Protein AF-B5GE64-F1 (afdb_monomer)

Radius of gyration: 20.35 Å; Cα contacts (8 Å, |Δi|>4): 55; chains: 1; bounding box: 39×46×58 Å

pLDDT: mean 70.18, std 21.41, range [35.0, 95.0]

Sequence (95 aa):
MPVWLAEFDVSDWYVRDPDDELEVRYARIQWATARRVWTEGGDAEAHRQPPSWWASDSPDPYPGPTSTRPRSEQAAQGLPCPPPRVVRARPIKSR

Structure (mmCIF, N/CA/C/O backbone):
data_AF-B5GE64-F1
#
_entry.id   AF-B5GE64-F1
#
loop_
_atom_site.group_PDB
_atom_site.id
_atom_site.type_symbol
_atom_site.label_atom_id
_atom_site.label_alt_id
_atom_site.label_comp_id
_atom_site.label_asym_id
_atom_site.label_entity_id
_atom_site.label_seq_id
_atom_site.pdbx_PDB_ins_code
_atom_site.Cartn_x
_atom_site.Cartn_y
_atom_site.Cartn_z
_atom_site.occupancy
_atom_site.B_iso_or_equiv
_atom_site.auth_seq_id
_atom_site.auth_comp_id
_atom_site.auth_asym_id
_atom_site.auth_atom_id
_atom_site.pdbx_PDB_model_num
ATOM 1 N N . MET A 1 1 ? -14.275 -3.514 8.781 1.00 79.06 1 MET A N 1
ATOM 2 C CA . MET A 1 1 ? -12.949 -3.258 8.183 1.00 79.06 1 MET A CA 1
ATOM 3 C C . MET A 1 1 ? -13.004 -3.731 6.737 1.00 79.06 1 MET A C 1
ATOM 5 O O . MET A 1 1 ? -13.563 -4.804 6.527 1.00 79.06 1 MET A O 1
ATOM 9 N N . PRO A 1 2 ? -12.518 -2.944 5.765 1.00 86.69 2 PRO A N 1
ATOM 10 C CA . PRO A 1 2 ? -12.424 -3.351 4.364 1.00 86.69 2 PRO A CA 1
ATOM 11 C C . PRO A 1 2 ? -11.629 -4.652 4.184 1.00 86.69 2 PRO A C 1
ATOM 13 O O . PRO A 1 2 ? -10.698 -4.911 4.946 1.00 86.69 2 PRO A O 1
ATOM 16 N N . VAL A 1 3 ? -11.982 -5.456 3.174 1.00 88.94 3 VAL A N 1
ATOM 17 C CA . VAL A 1 3 ? -11.341 -6.764 2.913 1.00 88.94 3 VAL A CA 1
ATOM 18 C C . VAL A 1 3 ? -9.838 -6.609 2.654 1.00 88.94 3 VAL A C 1
ATOM 20 O O . VAL A 1 3 ? -9.046 -7.326 3.254 1.00 88.94 3 VAL A O 1
ATOM 23 N N . TRP A 1 4 ? -9.448 -5.593 1.884 1.00 89.31 4 TRP A N 1
ATOM 24 C CA . TRP A 1 4 ? -8.056 -5.267 1.538 1.00 89.31 4 TRP A CA 1
ATOM 25 C C . TRP A 1 4 ? -7.193 -4.776 2.727 1.00 89.31 4 TRP A C 1
ATOM 27 O O . TRP A 1 4 ? -5.988 -4.567 2.597 1.00 89.31 4 TRP A O 1
ATOM 37 N N . LEU A 1 5 ? -7.795 -4.589 3.912 1.00 92.56 5 LEU A N 1
ATOM 38 C CA . LEU A 1 5 ? -7.099 -4.267 5.168 1.00 92.56 5 LEU A CA 1
ATOM 39 C C . LEU A 1 5 ? -7.036 -5.446 6.150 1.00 92.56 5 LEU A C 1
ATOM 41 O O . LEU A 1 5 ? -6.357 -5.347 7.176 1.00 92.56 5 LEU A O 1
ATOM 45 N N . ALA A 1 6 ? -7.739 -6.548 5.871 1.00 92.38 6 ALA A N 1
ATOM 46 C CA . ALA A 1 6 ? -7.763 -7.708 6.759 1.00 92.38 6 ALA A CA 1
ATOM 47 C C . ALA A 1 6 ? -6.405 -8.400 6.823 1.00 92.38 6 ALA A C 1
ATOM 49 O O . ALA A 1 6 ? -5.848 -8.612 7.908 1.00 92.38 6 ALA A O 1
ATOM 50 N N . GLU A 1 7 ? -5.852 -8.659 5.648 1.00 94.44 7 GLU A N 1
ATOM 51 C CA . GLU A 1 7 ? -4.554 -9.275 5.441 1.00 94.44 7 GLU A CA 1
ATOM 52 C C . GLU A 1 7 ? -3.794 -8.482 4.381 1.00 94.44 7 GLU A C 1
ATOM 54 O O . GLU A 1 7 ? -4.367 -7.655 3.671 1.00 94.44 7 GLU A O 1
ATOM 59 N N . PHE A 1 8 ? -2.480 -8.669 4.340 1.00 93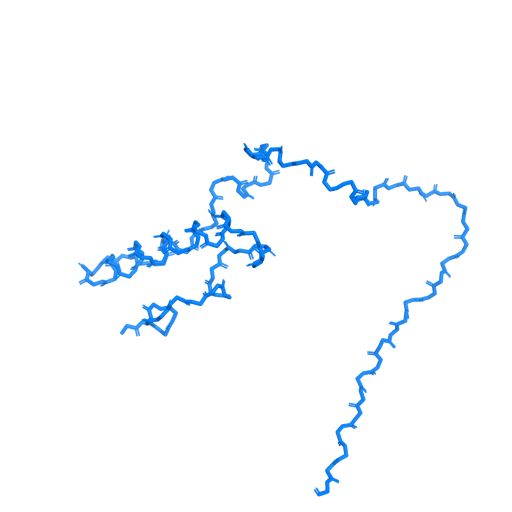.94 8 PHE A N 1
ATOM 60 C CA . PHE A 1 8 ? -1.660 -8.059 3.308 1.00 93.94 8 PHE A CA 1
ATOM 61 C C . PHE A 1 8 ? -1.726 -8.917 2.040 1.00 93.94 8 PHE A C 1
ATOM 63 O O . PHE A 1 8 ? -1.209 -10.034 2.043 1.00 93.94 8 PHE A O 1
ATOM 70 N N . ASP A 1 9 ? -2.303 -8.371 0.972 1.00 92.56 9 ASP A N 1
ATOM 71 C CA . ASP A 1 9 ? -2.263 -8.922 -0.387 1.00 92.56 9 ASP A CA 1
ATOM 72 C C . ASP A 1 9 ? -1.561 -7.921 -1.306 1.00 92.56 9 ASP A C 1
ATOM 74 O O . ASP A 1 9 ? -2.011 -6.789 -1.432 1.00 92.56 9 ASP A O 1
ATOM 78 N N . VAL A 1 10 ? -0.472 -8.328 -1.963 1.00 89.50 10 VAL A N 1
ATOM 79 C CA . VAL A 1 10 ? 0.275 -7.487 -2.918 1.00 89.50 10 VAL A CA 1
ATOM 80 C C . VAL A 1 10 ? -0.621 -6.916 -4.022 1.00 89.50 10 VAL A C 1
ATOM 82 O O . VAL A 1 10 ? -0.397 -5.789 -4.458 1.00 89.50 10 VAL A O 1
ATOM 85 N N . SER A 1 11 ? -1.655 -7.650 -4.431 1.00 88.69 11 SER A N 1
ATOM 86 C CA . SER A 1 11 ? -2.556 -7.286 -5.530 1.00 88.69 11 SER A CA 1
ATOM 87 C C . SER A 1 11 ? -3.428 -6.061 -5.225 1.00 88.69 11 SER A C 1
ATOM 89 O O . SER A 1 11 ? -3.93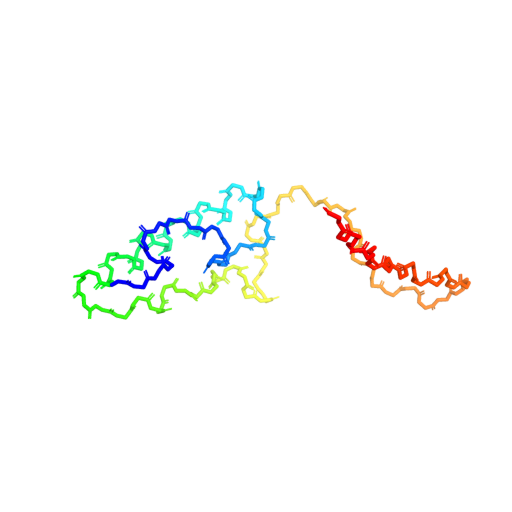9 -5.426 -6.146 1.00 88.69 11 SER A O 1
ATOM 91 N N . ASP A 1 12 ? -3.597 -5.716 -3.944 1.00 89.56 12 ASP A N 1
ATOM 92 C CA . ASP A 1 12 ? -4.391 -4.566 -3.494 1.00 89.56 12 ASP A CA 1
ATOM 93 C C . ASP A 1 12 ? -3.591 -3.252 -3.428 1.00 89.56 12 ASP A C 1
ATOM 95 O O . ASP A 1 12 ? -4.167 -2.188 -3.144 1.00 89.56 12 ASP A O 1
ATOM 99 N N . TRP A 1 13 ? -2.278 -3.323 -3.674 1.00 89.69 13 TRP A N 1
ATOM 100 C CA . TRP A 1 13 ? -1.324 -2.231 -3.502 1.00 89.69 13 TRP A CA 1
ATOM 101 C C . TRP A 1 13 ? -0.589 -1.889 -4.791 1.00 89.69 13 TRP A C 1
ATOM 103 O O . TRP A 1 13 ? -0.553 -2.636 -5.764 1.00 89.69 13 TRP A O 1
ATOM 113 N N . TYR A 1 14 ? 0.040 -0.721 -4.766 1.00 87.12 14 TYR A N 1
ATOM 114 C CA . TYR A 1 14 ? 0.940 -0.273 -5.811 1.00 87.12 14 TYR A CA 1
ATOM 115 C C . TYR A 1 14 ? 2.222 -1.111 -5.737 1.00 87.12 14 TYR A C 1
ATOM 117 O O . TYR A 1 14 ? 3.138 -0.785 -4.983 1.00 87.12 14 TYR A O 1
ATOM 125 N N . VAL A 1 15 ? 2.249 -2.195 -6.517 1.00 87.00 15 VAL A N 1
ATOM 126 C CA . VAL A 1 15 ? 3.415 -3.033 -6.835 1.00 87.00 15 VAL A CA 1
ATOM 127 C C . VAL A 1 15 ? 3.384 -3.346 -8.338 1.00 87.00 15 VAL A C 1
ATOM 129 O O . VAL A 1 15 ? 2.359 -3.787 -8.856 1.00 87.00 15 VAL A O 1
ATOM 132 N N . ARG A 1 16 ? 4.472 -3.072 -9.064 1.00 84.19 16 ARG A N 1
ATOM 133 C CA . ARG A 1 16 ? 4.630 -3.390 -10.496 1.00 84.19 16 ARG A CA 1
ATOM 134 C C . ARG A 1 16 ? 5.218 -4.776 -10.676 1.00 84.19 16 ARG A C 1
ATOM 136 O O . ARG A 1 16 ? 4.767 -5.515 -11.550 1.00 84.19 16 ARG A O 1
ATOM 143 N N . ASP A 1 17 ? 6.221 -5.088 -9.864 1.00 84.44 17 ASP A N 1
ATOM 144 C CA . ASP A 1 17 ? 6.896 -6.375 -9.861 1.00 84.44 17 ASP A CA 1
ATOM 145 C C . ASP A 1 17 ? 6.729 -7.040 -8.483 1.00 84.44 17 ASP A C 1
ATOM 147 O O . ASP A 1 17 ? 7.319 -6.581 -7.504 1.00 84.44 17 ASP A O 1
ATOM 151 N N . PRO A 1 18 ? 5.901 -8.095 -8.363 1.00 86.56 18 PRO A N 1
ATOM 152 C CA . PRO A 1 18 ? 5.726 -8.810 -7.101 1.00 86.56 18 PRO A CA 1
ATOM 153 C C . PRO A 1 18 ? 6.987 -9.568 -6.659 1.00 86.56 18 PRO A C 1
ATOM 155 O O . PRO A 1 18 ? 7.051 -9.976 -5.499 1.00 86.56 18 PRO A O 1
ATOM 158 N N . ASP A 1 19 ? 7.966 -9.755 -7.550 1.00 88.06 19 ASP A N 1
ATOM 159 C CA . ASP A 1 19 ? 9.270 -10.336 -7.227 1.00 88.06 19 ASP A CA 1
ATOM 160 C C . ASP A 1 19 ? 10.276 -9.269 -6.738 1.00 88.06 19 ASP A C 1
ATOM 162 O O . ASP A 1 19 ? 11.322 -9.615 -6.183 1.00 88.06 19 ASP A O 1
ATOM 166 N N . ASP A 1 20 ? 9.969 -7.971 -6.880 1.00 86.75 20 ASP A N 1
ATOM 167 C CA . ASP A 1 20 ? 10.778 -6.885 -6.320 1.00 86.75 20 ASP A CA 1
ATOM 168 C C . ASP A 1 20 ? 10.500 -6.727 -4.815 1.00 86.75 20 ASP A C 1
ATOM 170 O O . ASP A 1 20 ? 9.493 -6.163 -4.370 1.00 86.75 20 ASP A O 1
ATOM 174 N N . GLU A 1 21 ? 11.438 -7.216 -3.999 1.00 88.75 21 GLU A N 1
ATOM 175 C CA . GLU A 1 21 ? 11.349 -7.156 -2.538 1.00 88.75 21 GLU A CA 1
ATOM 176 C C . GLU A 1 21 ? 11.171 -5.729 -1.994 1.00 88.75 21 GLU A C 1
ATOM 178 O O . GLU A 1 21 ? 10.555 -5.546 -0.939 1.00 88.75 21 GLU A O 1
ATOM 183 N N . LEU A 1 22 ? 11.706 -4.712 -2.675 1.00 85.44 22 LEU A N 1
ATOM 184 C CA . LEU A 1 22 ? 11.635 -3.323 -2.234 1.00 85.44 22 LEU A CA 1
ATOM 185 C C . LEU A 1 22 ? 10.240 -2.741 -2.478 1.00 85.44 22 LEU A C 1
ATOM 187 O O . LEU A 1 22 ? 9.685 -2.107 -1.572 1.00 85.44 22 LEU A O 1
ATOM 191 N N . GLU A 1 23 ? 9.641 -3.012 -3.640 1.00 84.88 23 GLU A N 1
ATOM 192 C CA . GLU A 1 23 ? 8.256 -2.624 -3.933 1.00 84.88 23 GLU A CA 1
ATOM 193 C C . GLU A 1 23 ? 7.274 -3.323 -2.980 1.00 84.88 23 GLU A C 1
ATOM 195 O O . GLU A 1 23 ? 6.430 -2.670 -2.354 1.00 84.88 23 GLU A O 1
ATOM 200 N N . VAL A 1 24 ? 7.443 -4.632 -2.763 1.00 89.38 24 VAL A N 1
ATOM 201 C CA . VAL A 1 24 ? 6.614 -5.407 -1.826 1.00 89.38 24 VAL A CA 1
ATOM 202 C C . VAL A 1 24 ? 6.767 -4.898 -0.392 1.00 89.38 24 VAL A C 1
ATOM 204 O O . VAL A 1 24 ? 5.783 -4.774 0.348 1.00 89.38 24 VAL A O 1
ATOM 207 N N . ARG A 1 25 ? 7.992 -4.562 0.031 1.00 89.56 25 ARG A N 1
ATOM 208 C CA . ARG A 1 25 ? 8.244 -3.997 1.362 1.00 89.56 25 ARG A CA 1
ATOM 209 C C . ARG A 1 25 ? 7.566 -2.642 1.532 1.00 89.56 25 ARG A C 1
ATOM 211 O O . ARG A 1 25 ? 6.988 -2.396 2.592 1.00 89.56 25 ARG A O 1
ATOM 218 N N . TYR A 1 26 ? 7.617 -1.782 0.518 1.00 88.25 26 TYR A N 1
ATOM 219 C CA . TYR A 1 26 ? 6.925 -0.497 0.542 1.00 88.25 26 TYR A CA 1
ATOM 220 C C . TYR A 1 26 ? 5.408 -0.681 0.665 1.00 88.25 26 TYR A C 1
ATOM 222 O O . TYR A 1 26 ? 4.791 -0.104 1.564 1.00 88.25 26 TYR A O 1
ATOM 230 N N . ALA A 1 27 ? 4.820 -1.546 -0.166 1.00 91.06 27 ALA A N 1
ATOM 231 C CA . ALA A 1 27 ? 3.399 -1.875 -0.112 1.00 91.06 27 ALA A CA 1
ATOM 232 C C . ALA A 1 27 ? 2.981 -2.388 1.275 1.00 91.06 27 ALA A C 1
ATOM 234 O O . ALA A 1 27 ? 1.966 -1.961 1.823 1.00 91.06 27 ALA A O 1
ATOM 235 N N . ARG A 1 28 ? 3.802 -3.239 1.902 1.00 93.62 28 ARG A N 1
ATOM 236 C CA . ARG A 1 28 ? 3.540 -3.756 3.253 1.00 93.62 28 ARG A CA 1
ATOM 237 C C . ARG A 1 28 ? 3.565 -2.661 4.326 1.00 93.62 28 ARG A C 1
ATOM 239 O O . ARG A 1 28 ? 2.761 -2.708 5.259 1.00 93.62 28 ARG A O 1
ATOM 246 N N . ILE A 1 29 ? 4.452 -1.671 4.208 1.00 92.44 29 ILE A N 1
ATOM 247 C CA . ILE A 1 29 ? 4.491 -0.508 5.114 1.00 92.44 29 ILE A CA 1
ATOM 248 C C . ILE A 1 29 ? 3.241 0.359 4.933 1.00 92.44 29 ILE A C 1
ATOM 250 O O . ILE A 1 29 ? 2.628 0.770 5.924 1.00 92.44 29 ILE A O 1
ATOM 254 N N . GLN A 1 30 ? 2.837 0.614 3.688 1.00 92.38 30 GLN A N 1
ATOM 255 C CA . GLN A 1 30 ? 1.629 1.389 3.413 1.00 92.38 30 GLN A CA 1
ATOM 256 C C . 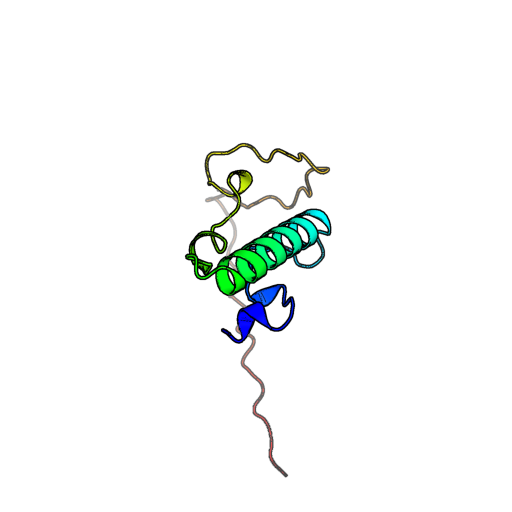GLN A 1 30 ? 0.371 0.681 3.920 1.00 92.38 30 GLN A C 1
ATOM 258 O O . GLN A 1 30 ? -0.458 1.309 4.577 1.00 92.38 30 GLN A O 1
ATOM 263 N N . TRP A 1 31 ? 0.287 -0.639 3.752 1.00 94.31 31 TRP A N 1
ATOM 264 C CA . TRP A 1 31 ? -0.773 -1.459 4.337 1.00 94.31 31 TRP A CA 1
ATOM 265 C C . TRP A 1 31 ? -0.847 -1.350 5.855 1.00 94.31 31 TRP A C 1
ATOM 267 O O . TRP A 1 31 ? -1.922 -1.107 6.408 1.00 94.31 31 TRP A O 1
ATOM 277 N N . ALA A 1 32 ? 0.289 -1.474 6.542 1.00 94.62 32 ALA A N 1
ATOM 278 C CA . ALA A 1 32 ? 0.327 -1.360 7.995 1.00 94.62 32 ALA A CA 1
ATOM 279 C C . ALA A 1 32 ? -0.138 0.030 8.467 1.00 94.62 32 ALA A C 1
ATOM 281 O O . ALA A 1 32 ? -0.889 0.139 9.440 1.00 94.62 32 ALA A O 1
ATOM 282 N N . THR A 1 33 ? 0.261 1.082 7.748 1.00 94.00 33 THR A N 1
ATOM 283 C CA . THR A 1 33 ? -0.155 2.465 8.022 1.00 94.00 33 THR A CA 1
ATOM 284 C C . THR A 1 33 ? -1.655 2.648 7.806 1.00 94.00 33 THR A C 1
ATOM 286 O O . THR A 1 33 ? -2.349 3.119 8.706 1.00 94.00 33 THR A O 1
ATOM 289 N N . ALA A 1 34 ? -2.178 2.198 6.664 1.00 93.50 34 ALA A N 1
ATOM 290 C CA . ALA A 1 34 ? -3.596 2.283 6.328 1.00 93.50 34 ALA A CA 1
ATOM 291 C C . ALA A 1 34 ? -4.470 1.541 7.346 1.00 93.50 34 ALA A C 1
ATOM 293 O O . ALA A 1 34 ? -5.485 2.064 7.808 1.00 93.50 34 ALA A O 1
ATOM 294 N N . ARG A 1 35 ? -4.044 0.341 7.763 1.00 94.19 35 ARG A N 1
ATOM 295 C CA . ARG A 1 35 ? -4.745 -0.455 8.775 1.00 94.19 35 ARG A CA 1
ATOM 296 C C . ARG A 1 35 ? -4.804 0.267 10.118 1.00 94.19 35 ARG A C 1
ATOM 298 O O . ARG A 1 35 ? -5.858 0.280 10.750 1.00 94.19 35 ARG A O 1
ATOM 305 N N . ARG A 1 36 ? -3.700 0.888 10.542 1.00 95.00 36 ARG A N 1
ATOM 306 C CA . ARG A 1 36 ? -3.652 1.681 11.775 1.00 95.00 36 ARG A CA 1
ATOM 307 C C . ARG A 1 36 ? -4.580 2.895 11.702 1.00 95.00 36 ARG A C 1
ATOM 309 O O . ARG A 1 36 ? -5.387 3.095 12.606 1.00 95.00 36 ARG A O 1
ATOM 316 N N . VAL A 1 37 ? -4.515 3.659 10.616 1.00 94.00 37 VAL A N 1
ATOM 317 C CA . VAL A 1 37 ? -5.356 4.849 10.421 1.00 94.00 37 VAL A CA 1
ATOM 318 C C . VAL A 1 37 ? -6.838 4.482 10.409 1.00 94.00 37 VAL A C 1
ATOM 320 O O . VAL A 1 37 ? -7.628 5.136 11.087 1.00 94.00 37 VAL A O 1
ATOM 323 N N . TRP A 1 38 ? -7.211 3.378 9.753 1.00 93.12 38 TRP A N 1
ATOM 324 C CA . TRP A 1 38 ? -8.575 2.847 9.811 1.00 93.12 38 TRP A CA 1
ATOM 325 C C . TRP A 1 38 ? -9.022 2.553 11.251 1.00 93.12 38 TRP A C 1
ATOM 327 O O . TRP A 1 38 ? -10.129 2.919 11.642 1.00 93.12 38 TRP A O 1
ATOM 337 N N . THR A 1 39 ? -8.177 1.899 12.060 1.00 93.25 39 THR A N 1
ATOM 338 C CA . THR A 1 39 ? -8.514 1.591 13.464 1.00 93.25 39 THR A CA 1
ATOM 339 C C . THR A 1 39 ? -8.637 2.831 14.346 1.00 93.25 39 THR A C 1
ATOM 341 O O . THR A 1 39 ? -9.386 2.805 15.319 1.00 93.25 39 THR A O 1
ATOM 344 N N . GLU A 1 40 ? -7.945 3.912 13.994 1.00 94.06 40 GLU A N 1
ATOM 345 C CA . GLU A 1 40 ? -8.019 5.212 14.669 1.00 94.06 40 GLU A CA 1
ATOM 346 C C . GLU A 1 40 ? -9.181 6.086 14.137 1.00 94.06 40 GLU A C 1
ATOM 348 O O . GLU A 1 40 ? -9.428 7.167 14.666 1.00 94.06 40 GLU A O 1
ATOM 353 N N . GLY A 1 41 ? -9.931 5.617 13.128 1.00 91.25 41 GLY A N 1
ATOM 354 C CA . GLY A 1 41 ? -11.073 6.326 12.536 1.00 91.25 41 GLY A CA 1
ATOM 355 C C . GLY A 1 41 ? -10.703 7.388 11.494 1.00 91.25 41 GLY A C 1
ATOM 356 O O . GLY A 1 41 ? -11.539 8.226 11.161 1.00 91.25 41 GLY A O 1
ATOM 357 N N . GLY A 1 42 ? -9.466 7.375 10.994 1.00 91.75 42 GLY A N 1
ATOM 358 C CA . GLY A 1 42 ? -9.008 8.261 9.925 1.00 91.75 42 GLY A CA 1
ATOM 359 C C . GLY A 1 42 ? -9.263 7.709 8.518 1.00 91.75 42 GLY A C 1
ATOM 360 O O . GLY A 1 42 ? -9.756 6.594 8.334 1.00 91.75 42 GLY A O 1
ATOM 361 N N . ASP A 1 43 ? -8.889 8.499 7.511 1.00 90.50 43 ASP A N 1
ATOM 362 C CA . ASP A 1 43 ? -9.008 8.122 6.101 1.00 90.50 43 ASP A CA 1
ATOM 363 C C . ASP A 1 43 ? -7.857 7.200 5.663 1.00 90.50 43 ASP A C 1
ATOM 365 O O . ASP A 1 43 ? -6.745 7.638 5.367 1.00 90.50 43 ASP A O 1
ATOM 369 N N . ALA A 1 44 ? -8.131 5.897 5.629 1.00 89.94 44 ALA A N 1
ATOM 370 C CA . ALA A 1 44 ? -7.165 4.889 5.208 1.00 89.94 44 ALA A CA 1
ATOM 371 C C . ALA A 1 44 ? -6.928 4.856 3.685 1.00 89.94 44 ALA A C 1
ATOM 373 O O . ALA A 1 44 ? -5.891 4.351 3.251 1.00 89.94 44 ALA A O 1
ATOM 374 N N . GLU A 1 45 ? -7.843 5.386 2.865 1.00 88.44 45 GLU A N 1
ATOM 375 C CA . GLU A 1 45 ? -7.712 5.375 1.398 1.00 88.44 45 GLU A CA 1
ATOM 376 C C . GLU A 1 45 ? -6.601 6.327 0.928 1.00 88.44 45 GLU A C 1
ATOM 378 O O . GLU A 1 45 ? -5.934 6.069 -0.075 1.00 88.44 45 GLU A O 1
ATOM 383 N N . ALA A 1 46 ? -6.305 7.372 1.709 1.00 85.88 46 ALA A N 1
ATOM 384 C CA . ALA A 1 46 ? -5.165 8.263 1.485 1.00 85.88 46 ALA A CA 1
ATOM 385 C C . ALA A 1 46 ? -3.805 7.535 1.499 1.00 85.88 46 ALA A C 1
ATOM 387 O O . ALA A 1 46 ? -2.824 8.040 0.955 1.00 85.88 46 ALA A O 1
ATOM 388 N N . HIS A 1 47 ? -3.737 6.339 2.087 1.00 86.56 47 HIS A N 1
ATOM 389 C CA . HIS A 1 47 ? -2.530 5.514 2.108 1.00 86.56 47 HIS A CA 1
ATOM 390 C C . HIS A 1 47 ? -2.433 4.554 0.918 1.00 86.56 47 HIS A C 1
ATOM 392 O O . HIS A 1 47 ? -1.362 4.006 0.670 1.00 86.56 47 HIS A O 1
ATOM 398 N N . ARG A 1 48 ? -3.500 4.407 0.119 1.00 83.56 48 ARG A N 1
ATOM 399 C CA . ARG A 1 48 ? -3.487 3.705 -1.176 1.00 83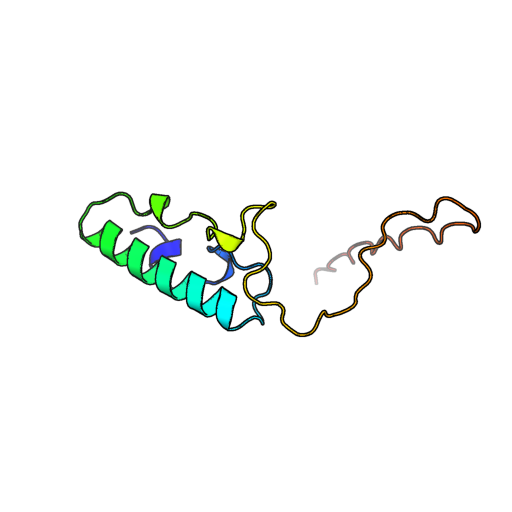.56 48 ARG A CA 1
ATOM 400 C C . ARG A 1 48 ? -3.078 4.648 -2.305 1.00 83.56 48 ARG A C 1
ATOM 402 O O . ARG A 1 48 ? -3.702 4.681 -3.362 1.00 83.56 48 ARG A O 1
ATOM 409 N N . GLN A 1 49 ? -2.061 5.462 -2.077 1.00 81.81 49 GLN A N 1
ATOM 410 C CA . GLN A 1 49 ? -1.492 6.303 -3.122 1.00 81.81 49 GLN A CA 1
ATOM 411 C C . GLN A 1 49 ? -0.237 5.626 -3.671 1.00 81.81 49 GLN A C 1
ATOM 413 O O . GLN A 1 49 ? 0.476 4.955 -2.913 1.00 81.81 49 GLN A O 1
ATOM 418 N N . PRO A 1 50 ? 0.051 5.785 -4.973 1.00 78.69 50 PRO A N 1
ATOM 419 C CA . PRO A 1 50 ? 1.322 5.341 -5.508 1.00 78.69 50 PRO A CA 1
ATOM 420 C C . PRO A 1 50 ? 2.461 6.058 -4.765 1.00 78.69 50 PRO A C 1
ATOM 422 O O . PRO A 1 50 ? 2.325 7.236 -4.412 1.00 78.69 50 PRO A O 1
ATOM 425 N N . PRO A 1 51 ? 3.593 5.384 -4.517 1.00 72.62 51 PRO A N 1
ATOM 426 C CA . PRO A 1 51 ? 4.763 6.051 -3.972 1.00 72.62 51 PRO A CA 1
ATOM 427 C C . PRO A 1 51 ? 5.200 7.228 -4.843 1.00 72.62 51 PRO A C 1
ATOM 429 O O . PRO A 1 51 ? 5.066 7.209 -6.064 1.00 72.62 51 PRO A O 1
ATOM 432 N N . SER A 1 52 ? 5.811 8.233 -4.218 1.00 73.56 52 SER A N 1
ATOM 433 C CA . SER A 1 52 ? 6.302 9.431 -4.910 1.00 73.56 52 SER A CA 1
ATOM 434 C C . SER A 1 52 ? 7.322 9.126 -6.012 1.00 73.56 52 SER A C 1
ATOM 436 O O . SER A 1 52 ? 7.333 9.808 -7.031 1.00 73.56 52 SER A O 1
ATOM 438 N N . TRP A 1 53 ? 8.128 8.072 -5.853 1.00 66.50 53 TRP A N 1
ATOM 439 C CA . TRP A 1 53 ? 9.072 7.597 -6.871 1.00 66.50 53 TRP A CA 1
ATOM 440 C C . TRP A 1 53 ? 8.402 6.938 -8.090 1.00 66.50 53 TRP A C 1
ATOM 442 O O . TRP A 1 53 ? 9.071 6.661 -9.077 1.00 66.50 53 TRP A O 1
ATOM 452 N N . TRP A 1 54 ? 7.087 6.705 -8.043 1.00 67.94 54 TRP A N 1
ATOM 453 C CA . TRP A 1 54 ? 6.277 6.204 -9.157 1.00 67.94 54 TRP A CA 1
ATOM 454 C C . TRP A 1 54 ? 5.756 7.342 -10.053 1.00 67.94 54 TRP A C 1
ATOM 456 O O . TRP A 1 54 ? 5.265 7.089 -11.151 1.00 67.94 54 TRP A O 1
ATOM 466 N N . ALA A 1 55 ? 5.839 8.607 -9.625 1.00 63.06 55 ALA A N 1
ATOM 467 C CA . ALA A 1 55 ? 5.475 9.724 -10.492 1.00 63.06 55 ALA A CA 1
ATOM 468 C C . ALA A 1 55 ? 6.366 9.700 -11.748 1.00 63.06 55 ALA A C 1
ATOM 470 O O . ALA A 1 55 ? 7.585 9.670 -11.627 1.00 63.06 55 ALA A O 1
ATOM 471 N N . SER A 1 56 ? 5.761 9.700 -12.941 1.00 55.31 56 SER A N 1
ATOM 472 C CA . SER A 1 56 ? 6.416 9.464 -14.243 1.00 55.31 56 SER A CA 1
ATOM 473 C C . SER A 1 56 ? 7.608 10.376 -14.583 1.00 55.31 56 SER A C 1
ATOM 475 O O . SER A 1 56 ? 8.341 10.066 -15.517 1.00 55.31 56 SER A O 1
ATOM 477 N N . ASP A 1 57 ? 7.803 11.469 -13.842 1.00 53.59 57 ASP A N 1
ATOM 478 C CA . ASP A 1 57 ? 8.919 12.417 -13.987 1.00 53.59 57 ASP A CA 1
ATOM 479 C C . ASP A 1 57 ? 9.997 12.274 -12.899 1.00 53.59 57 ASP A C 1
ATOM 481 O O . ASP A 1 57 ? 11.001 12.988 -12.908 1.00 53.59 57 ASP A O 1
ATOM 485 N N . SER A 1 58 ? 9.802 11.374 -11.935 1.00 47.34 58 SER A N 1
ATOM 486 C CA . SER A 1 58 ? 10.771 11.136 -10.879 1.00 47.34 58 SER A CA 1
ATOM 487 C C . SER A 1 58 ? 11.815 10.145 -11.401 1.00 47.34 58 SER A C 1
ATOM 489 O O . SER A 1 58 ? 11.450 9.021 -11.754 1.00 47.34 58 SER A O 1
ATOM 491 N N . PRO A 1 59 ? 13.105 10.524 -11.489 1.00 49.28 59 PRO A N 1
ATOM 492 C CA . PRO A 1 59 ? 14.145 9.572 -11.844 1.00 49.28 59 PRO A CA 1
ATOM 493 C C . PRO A 1 59 ? 14.103 8.426 -10.836 1.00 49.28 59 PRO A C 1
ATOM 495 O O . PRO A 1 59 ? 13.997 8.671 -9.632 1.00 49.28 59 PRO A O 1
ATOM 498 N N . ASP A 1 60 ? 14.141 7.196 -11.348 1.00 49.31 60 ASP A N 1
ATOM 499 C CA . ASP A 1 60 ? 14.135 5.987 -10.534 1.00 49.31 60 ASP A CA 1
ATOM 500 C C . ASP A 1 60 ? 15.226 6.116 -9.451 1.00 49.31 60 ASP A C 1
ATOM 502 O O . ASP A 1 60 ? 16.411 6.228 -9.793 1.00 49.31 60 ASP A O 1
ATOM 506 N N . PRO A 1 61 ? 14.871 6.194 -8.153 1.00 49.62 61 PRO A N 1
ATOM 507 C CA . PRO A 1 61 ? 15.852 6.391 -7.089 1.00 49.62 61 PRO A CA 1
ATOM 508 C C . PRO A 1 61 ? 16.760 5.168 -6.915 1.00 49.62 61 PRO A C 1
ATOM 510 O O . PRO A 1 61 ? 17.774 5.255 -6.220 1.00 49.62 61 PRO A O 1
ATOM 513 N N . TYR A 1 62 ? 16.421 4.051 -7.563 1.00 51.53 62 TYR A N 1
ATOM 514 C CA . TYR A 1 62 ? 17.235 2.857 -7.635 1.00 51.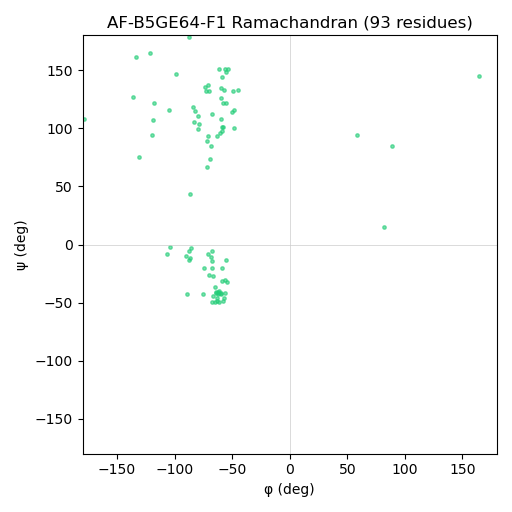53 62 TYR A CA 1
ATOM 515 C C . TYR A 1 62 ? 17.574 2.562 -9.096 1.00 51.53 62 TYR A C 1
ATOM 517 O O . TYR A 1 62 ? 16.848 1.829 -9.767 1.00 51.53 62 TYR A O 1
ATOM 525 N N . PRO A 1 63 ? 18.729 3.029 -9.603 1.00 42.78 63 PRO A N 1
ATOM 526 C CA . PRO A 1 63 ? 19.336 2.403 -10.762 1.00 42.78 63 PRO A CA 1
ATOM 527 C C . PRO A 1 63 ? 19.839 1.019 -10.322 1.00 42.78 63 PRO A C 1
ATOM 529 O O . PRO A 1 63 ? 21.034 0.798 -10.127 1.00 42.78 63 PRO A O 1
ATOM 532 N N . GLY A 1 64 ? 18.922 0.068 -10.123 1.00 43.53 64 GLY A N 1
ATOM 533 C CA . GLY A 1 64 ? 19.259 -1.343 -10.236 1.00 43.53 64 GLY A CA 1
ATOM 534 C C . GLY A 1 64 ? 19.915 -1.558 -11.602 1.00 43.53 64 GLY A C 1
ATOM 535 O O . GLY A 1 64 ? 19.637 -0.784 -12.526 1.00 43.53 64 GLY A O 1
ATOM 536 N N . PRO A 1 65 ? 20.824 -2.544 -11.746 1.00 43.16 65 PRO A N 1
ATOM 537 C CA . PRO A 1 65 ? 21.506 -2.788 -13.009 1.00 43.16 65 PRO A CA 1
ATOM 538 C C . PRO A 1 65 ? 20.443 -2.829 -14.091 1.00 43.16 65 PRO A C 1
ATOM 540 O O . PRO A 1 65 ? 19.533 -3.654 -14.029 1.00 43.16 65 PRO A O 1
ATOM 543 N N . THR A 1 66 ? 20.520 -1.866 -15.007 1.00 46.53 66 THR A N 1
ATOM 544 C CA . THR A 1 66 ? 19.585 -1.670 -16.100 1.00 46.53 66 THR A CA 1
ATOM 545 C C . THR A 1 66 ? 19.394 -3.021 -16.759 1.00 46.53 66 THR A C 1
ATOM 547 O O . THR A 1 66 ? 20.241 -3.478 -17.533 1.00 46.53 66 THR A O 1
ATOM 550 N N . SER A 1 67 ? 18.284 -3.688 -16.428 1.00 40.31 67 SER A N 1
ATOM 551 C CA . SER A 1 67 ? 17.770 -4.776 -17.232 1.00 40.31 67 SER A CA 1
ATOM 552 C C . SER A 1 67 ? 17.487 -4.109 -18.556 1.00 40.31 67 SER A C 1
ATOM 554 O O . SER A 1 67 ? 16.500 -3.399 -18.739 1.00 40.31 67 SER A O 1
ATOM 556 N N . THR A 1 68 ? 18.467 -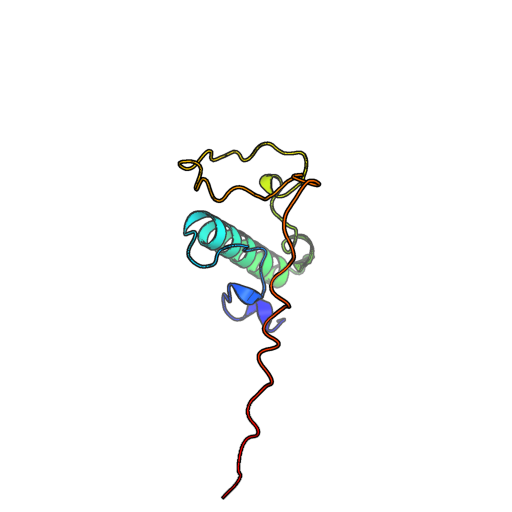4.234 -19.442 1.00 40.69 68 THR A N 1
ATOM 557 C CA . THR A 1 68 ? 18.445 -3.734 -20.800 1.00 40.69 68 THR A CA 1
ATOM 558 C C . THR A 1 68 ? 17.474 -4.639 -21.540 1.00 40.69 68 THR A C 1
ATOM 560 O O . THR A 1 68 ? 17.847 -5.450 -22.379 1.00 40.69 68 THR A O 1
ATOM 563 N N . ARG A 1 69 ? 16.194 -4.562 -21.180 1.00 38.09 69 ARG A N 1
ATOM 564 C CA . ARG A 1 69 ? 15.133 -4.823 -22.124 1.00 38.09 69 ARG A CA 1
ATOM 565 C C . ARG A 1 69 ? 14.956 -3.506 -22.853 1.00 38.09 69 ARG A C 1
ATOM 567 O O . ARG A 1 69 ? 14.452 -2.561 -22.249 1.00 38.09 69 ARG A O 1
ATOM 574 N N . PRO A 1 70 ? 15.414 -3.399 -24.109 1.00 36.75 70 PRO A N 1
ATOM 575 C CA . PRO A 1 70 ? 15.141 -2.212 -24.886 1.00 36.75 70 PRO A CA 1
ATOM 576 C C . PRO A 1 70 ? 13.623 -2.087 -24.978 1.00 36.75 70 PRO A C 1
ATOM 578 O O . PRO A 1 70 ? 12.951 -2.875 -25.644 1.00 36.75 70 PRO A O 1
ATOM 581 N N . ARG A 1 71 ? 13.081 -1.100 -24.264 1.00 39.69 71 ARG A N 1
ATOM 582 C CA . ARG A 1 71 ? 11.794 -0.503 -24.580 1.00 39.69 71 ARG A CA 1
ATOM 583 C C . ARG A 1 71 ? 11.961 0.017 -26.000 1.00 39.69 71 ARG A C 1
ATOM 585 O O . ARG A 1 71 ? 12.676 0.986 -26.223 1.00 39.69 71 ARG A O 1
ATOM 592 N N . SER A 1 72 ? 11.429 -0.734 -26.957 1.00 41.44 72 SER A N 1
ATOM 593 C CA . SER A 1 72 ? 11.480 -0.404 -28.372 1.00 41.44 72 SER A CA 1
ATOM 594 C C . SER A 1 72 ? 10.810 0.945 -28.590 1.00 41.44 72 SER A C 1
ATOM 596 O O . SER A 1 72 ? 9.589 1.030 -28.689 1.00 41.44 72 SER A O 1
ATOM 598 N N . GLU A 1 73 ? 11.616 1.994 -28.668 1.00 43.62 73 GLU A N 1
ATOM 599 C CA . GLU A 1 73 ? 11.215 3.260 -29.248 1.00 43.62 73 GLU A CA 1
ATOM 600 C C . GLU A 1 73 ? 11.886 3.362 -30.621 1.00 43.62 73 GLU A C 1
ATOM 602 O O . GLU A 1 73 ? 13.105 3.338 -30.743 1.00 43.62 73 GLU A O 1
ATOM 607 N N . GLN A 1 74 ? 11.044 3.388 -31.654 1.00 43.28 74 GLN A N 1
ATOM 608 C CA . GLN A 1 74 ? 11.348 3.795 -33.027 1.00 43.28 74 GLN A CA 1
ATOM 609 C C . GLN A 1 74 ? 12.454 3.041 -33.788 1.00 43.28 74 GLN A C 1
ATOM 611 O O . GLN A 1 74 ? 13.599 3.465 -33.891 1.00 43.28 74 GLN A O 1
ATOM 616 N N . ALA A 1 75 ? 12.024 2.031 -34.543 1.00 35.00 75 ALA A N 1
ATOM 617 C CA . ALA A 1 75 ? 12.570 1.791 -35.875 1.00 35.00 75 ALA A CA 1
ATOM 618 C C . ALA A 1 75 ? 11.405 1.618 -36.856 1.00 35.00 75 ALA A C 1
ATOM 620 O O . ALA A 1 75 ? 11.062 0.518 -37.285 1.00 35.00 75 ALA A O 1
ATOM 621 N N . ALA A 1 76 ? 10.761 2.730 -37.210 1.00 45.31 76 ALA A N 1
ATOM 622 C CA . ALA A 1 76 ? 10.061 2.797 -38.481 1.00 45.31 76 ALA A CA 1
ATOM 623 C C . ALA A 1 76 ? 11.126 2.781 -39.584 1.00 45.31 76 ALA A C 1
ATOM 625 O O . ALA A 1 76 ? 11.562 3.845 -40.009 1.00 45.31 76 ALA A O 1
ATOM 626 N N . GLN A 1 77 ? 11.581 1.590 -39.986 1.00 47.78 77 GLN A N 1
ATOM 627 C CA . GLN A 1 77 ? 12.038 1.285 -41.346 1.00 47.78 77 GLN A CA 1
ATOM 628 C C . GLN A 1 77 ? 12.467 -0.185 -41.471 1.00 47.78 77 GLN A C 1
ATOM 630 O O . GLN A 1 77 ? 13.526 -0.587 -41.006 1.00 47.78 77 GLN A O 1
ATOM 635 N N . GLY A 1 78 ? 11.631 -0.954 -42.176 1.00 46.47 78 GLY A N 1
ATOM 636 C CA . GLY A 1 78 ? 12.050 -2.126 -42.945 1.00 46.47 78 GLY A CA 1
ATOM 637 C C . GLY A 1 78 ? 12.071 -3.467 -42.214 1.00 46.47 78 GLY A C 1
ATOM 638 O O . GLY A 1 78 ? 13.133 -3.903 -41.795 1.00 46.47 78 GLY A O 1
ATOM 639 N N . LEU A 1 79 ? 10.917 -4.149 -42.150 1.00 43.72 79 LEU A N 1
ATOM 640 C CA . LEU A 1 79 ? 10.687 -5.573 -42.498 1.00 43.72 79 LEU A CA 1
ATOM 641 C C . LEU A 1 79 ? 9.337 -6.051 -41.908 1.00 43.72 79 LEU A C 1
ATOM 643 O O . LEU A 1 79 ? 8.922 -5.561 -40.858 1.00 43.72 79 LEU A O 1
ATOM 647 N N . PRO A 1 80 ? 8.595 -6.938 -42.599 1.00 41.53 80 PRO A N 1
ATOM 648 C CA . PRO A 1 80 ? 7.175 -7.160 -42.338 1.00 41.53 80 PRO A CA 1
ATOM 649 C C . PRO A 1 80 ? 6.912 -7.879 -41.009 1.00 41.53 80 PRO A C 1
ATOM 651 O O . PRO A 1 80 ? 7.566 -8.860 -40.660 1.00 41.53 80 PRO A O 1
ATOM 654 N N . CYS A 1 81 ? 5.896 -7.379 -40.306 1.00 41.66 81 CYS A N 1
ATOM 655 C CA . CYS A 1 81 ? 5.327 -7.912 -39.076 1.00 41.66 81 CYS A CA 1
ATOM 656 C C . CYS A 1 81 ? 5.113 -9.438 -39.121 1.00 41.66 81 CYS A C 1
ATOM 658 O O . CYS A 1 81 ? 4.438 -9.918 -40.037 1.00 41.66 81 CYS A O 1
ATOM 660 N N . PRO A 1 82 ? 5.513 -10.209 -38.095 1.00 52.97 82 PRO A N 1
ATOM 661 C CA . PRO A 1 82 ? 4.777 -11.420 -37.779 1.00 52.97 82 PRO A CA 1
ATOM 662 C C . PRO A 1 82 ? 3.437 -11.007 -37.136 1.00 52.97 82 PRO A C 1
ATOM 664 O O . PRO A 1 82 ? 3.424 -10.146 -36.250 1.00 52.97 82 PRO A O 1
ATOM 667 N N . PRO A 1 83 ? 2.291 -11.564 -37.566 1.00 50.78 83 PRO A N 1
ATOM 668 C CA . PRO A 1 83 ? 1.009 -11.238 -36.957 1.00 50.78 83 PRO A CA 1
ATOM 669 C C . PRO A 1 83 ? 0.998 -11.641 -35.474 1.00 50.78 83 PRO A C 1
ATOM 671 O 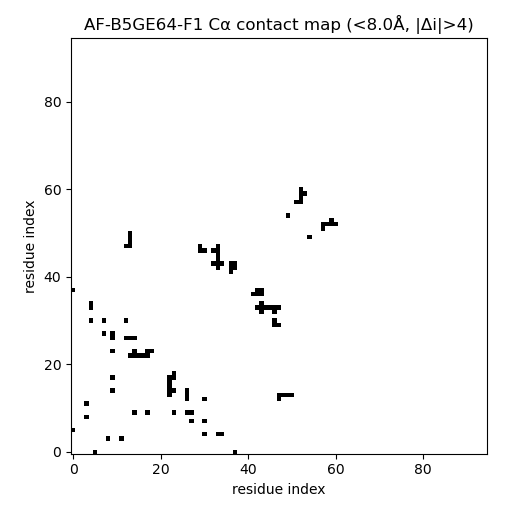O . PRO A 1 83 ? 1.665 -12.611 -35.092 1.00 50.78 83 PRO A O 1
ATOM 674 N N . PRO A 1 84 ? 0.221 -10.940 -34.628 1.00 50.12 84 PRO A N 1
ATOM 675 C CA . PRO A 1 84 ? 0.066 -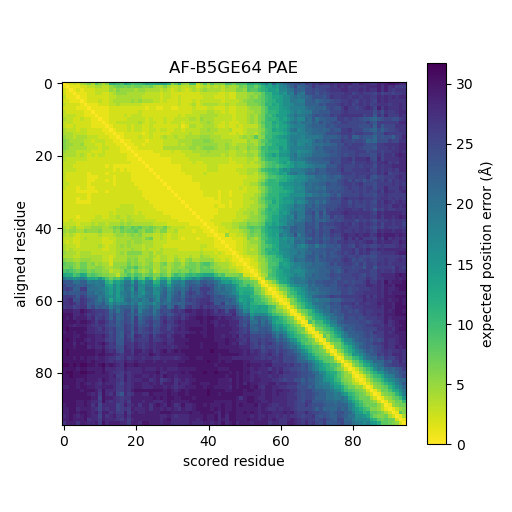11.322 -33.235 1.00 50.12 84 PRO A CA 1
ATOM 676 C C . PRO A 1 84 ? -0.482 -12.750 -33.178 1.00 50.12 84 PRO A C 1
ATOM 678 O O . PRO A 1 84 ? -1.555 -13.043 -33.713 1.00 50.12 84 PRO A O 1
ATOM 681 N N . ARG A 1 85 ? 0.252 -13.660 -32.525 1.00 48.25 85 ARG A N 1
ATOM 682 C CA . ARG A 1 85 ? -0.305 -14.951 -32.116 1.00 48.25 85 ARG A CA 1
ATOM 683 C C . ARG A 1 85 ? -1.415 -14.655 -31.113 1.00 48.25 85 ARG A C 1
ATOM 685 O O . ARG A 1 85 ? -1.173 -14.516 -29.920 1.00 48.25 85 ARG A O 1
ATOM 692 N N . VAL A 1 86 ? -2.638 -14.558 -31.622 1.00 49.12 86 VAL A N 1
ATOM 693 C CA . VAL A 1 86 ? -3.857 -14.650 -30.829 1.00 49.12 86 VAL A CA 1
ATOM 694 C C . VAL A 1 86 ? -3.820 -16.019 -30.159 1.00 49.12 86 VAL A C 1
ATOM 696 O O . VAL A 1 86 ? -4.092 -17.043 -30.789 1.00 49.12 86 VAL A O 1
ATOM 699 N N . VAL A 1 87 ? -3.443 -16.061 -28.883 1.00 52.72 87 VAL A N 1
ATOM 700 C CA . VAL A 1 87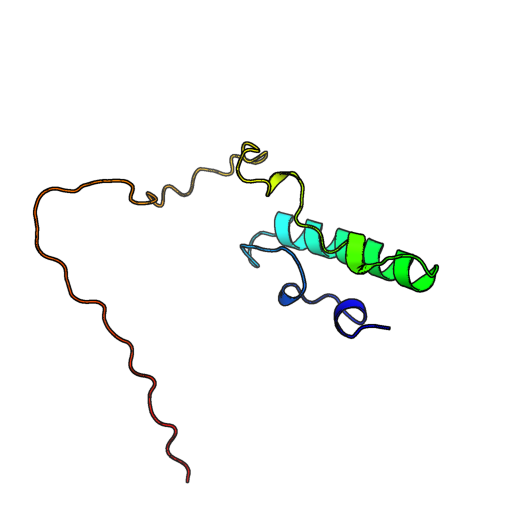 ? -3.657 -17.253 -28.066 1.00 52.72 87 VAL A CA 1
ATOM 701 C C . VAL A 1 87 ? -5.157 -17.307 -27.797 1.00 52.72 87 VAL A C 1
ATOM 703 O O . VAL A 1 87 ? -5.666 -16.721 -26.848 1.00 52.72 87 VAL A O 1
ATOM 706 N N . ARG A 1 88 ? -5.891 -17.962 -28.703 1.00 44.94 88 ARG A N 1
ATOM 707 C CA . ARG A 1 88 ? -7.289 -18.339 -28.484 1.00 44.94 88 ARG A CA 1
ATOM 708 C C . ARG A 1 88 ? -7.355 -19.164 -27.199 1.00 44.94 88 ARG A C 1
ATOM 710 O O . ARG A 1 88 ? -6.705 -20.208 -27.103 1.00 44.94 88 ARG A O 1
ATOM 717 N N . ALA A 1 89 ? -8.150 -18.696 -26.240 1.00 48.91 89 ALA A N 1
ATOM 718 C CA . ALA A 1 89 ? -8.527 -19.454 -25.059 1.00 48.91 89 ALA A CA 1
ATOM 719 C C . ALA A 1 89 ? -9.021 -20.850 -25.475 1.00 48.91 89 ALA A C 1
ATOM 721 O O . ALA A 1 89 ? -9.822 -20.988 -26.406 1.00 48.91 89 ALA A O 1
ATOM 722 N N . ARG A 1 90 ? -8.517 -21.897 -24.815 1.00 53.47 90 ARG A N 1
ATOM 723 C CA . ARG A 1 90 ? -9.015 -23.259 -25.029 1.00 53.47 90 ARG A CA 1
ATOM 724 C C . ARG A 1 90 ? -10.388 -23.394 -24.357 1.00 53.47 90 ARG A C 1
ATOM 726 O O . ARG A 1 90 ? -10.527 -22.964 -23.214 1.00 53.47 90 ARG A O 1
ATOM 733 N N . PRO A 1 91 ? -11.388 -24.000 -25.019 1.00 47.72 91 PRO A N 1
ATOM 734 C CA . PRO A 1 91 ? -12.676 -24.268 -24.398 1.00 47.72 91 PRO A CA 1
ATOM 735 C C . PRO A 1 91 ? -12.540 -25.359 -23.329 1.00 47.72 91 PRO A C 1
ATOM 737 O O . PRO A 1 91 ? -11.958 -26.419 -23.574 1.00 47.72 91 PRO A O 1
ATOM 740 N N . ILE A 1 92 ? -13.107 -25.095 -22.153 1.00 52.22 92 ILE A N 1
ATOM 741 C CA . ILE A 1 92 ? -13.288 -26.073 -21.081 1.00 52.22 92 ILE A CA 1
ATOM 742 C C . ILE A 1 92 ? -14.316 -27.097 -21.582 1.00 52.22 92 ILE A C 1
ATOM 744 O O . ILE A 1 92 ? -15.484 -26.764 -21.777 1.00 52.22 92 ILE A O 1
ATOM 748 N N . LYS A 1 93 ? -13.895 -28.344 -21.823 1.00 44.44 93 LYS A N 1
ATOM 749 C CA . LYS A 1 93 ? -14.840 -29.455 -21.983 1.00 44.44 93 LYS A CA 1
ATOM 750 C C . LYS A 1 93 ? -15.287 -29.894 -20.593 1.00 44.44 93 LYS A C 1
ATOM 752 O O . LYS A 1 93 ? -14.493 -30.452 -19.845 1.00 44.44 93 LYS A O 1
ATOM 757 N N . SER A 1 94 ? -16.555 -29.635 -20.284 1.00 46.28 94 SER A N 1
ATOM 758 C CA . SER A 1 94 ? -17.278 -30.331 -19.221 1.00 46.28 94 SER A CA 1
ATOM 759 C C . SER A 1 94 ? -17.322 -31.827 -19.521 1.00 46.28 94 SER A C 1
ATOM 761 O O . SER A 1 94 ? -17.653 -32.220 -20.646 1.00 46.28 94 SER A O 1
ATOM 763 N N . ARG A 1 95 ? -17.042 -32.644 -18.509 1.00 48.56 95 ARG A N 1
ATOM 764 C CA . ARG A 1 95 ? -17.670 -33.950 -18.353 1.00 48.56 95 ARG A CA 1
ATOM 765 C C . ARG A 1 95 ? -17.798 -34.285 -16.879 1.00 48.56 95 ARG A C 1
ATOM 767 O O . ARG A 1 95 ? -16.832 -33.985 -16.149 1.00 48.56 95 ARG A O 1
#

Foldseek 3Di:
DDPCLPDPDPVQAPDPDPPPPVSSVLSVVLSVVLNVCVVVVHHSVVSRDHDPCPPPPRPNPDPDPPPPPPPDDDDPDDDDDDDPPPPPDDDDDDD

Secondary structure (DSSP, 8-state):
--GGGTS--GGGS--S-TT-HHHHHHHHHHHHHHHHHHHTTS-SGGGSSPPGGGSTTS--S---S-----------SS---PPP---PPPP----

Mean predicted aligned error: 16.07 Å

Solvent-accessible surface area (backbone atoms only — not comparable to full-atom values): 6526 Å² total; per-residue (Å²): 132,61,74,80,58,73,53,93,55,72,87,81,42,73,54,92,47,88,84,38,66,65,43,48,49,50,35,52,52,36,49,55,50,21,42,50,32,44,76,73,72,49,76,30,67,75,45,76,55,70,57,75,65,66,42,94,84,42,72,65,89,67,82,58,82,76,75,81,66,77,78,86,74,82,82,93,72,91,79,84,80,79,76,82,82,76,79,72,80,80,82,85,80,86,127